Protein AF-X1R4I4-F1 (afdb_monomer_lite)

Organism: NCBI:txid412755

Foldseek 3Di:
DDFQADPVQAGPCVLPPRHRPHPVVSVVVVVVVCVVVVVDDDDDDDDDDFDADPPPRHTDDDGDDDFDWAQLLVVLVVVLVCVVVVVDADVVNVVNVVSCVPSVPDDIDGPDDPDPDDDDDPDDADPPPRHD

Radius of gyration: 22.12 Å; chains: 1; bounding box: 55×28×55 Å

Secondary structure (DSSP, 8-state):
----B-TTSBB-GGGGGGTT-BHHHHHHHHHHHHHHTT-------------B-TTT-PBPPP------EE-HHHHHHHHHHHHHTTSS--SSTTHHHHHHHHHHTPPPEE-----SSSPPP-----TTT---

Sequence (132 aa):
MVNLLNDDGTMNEQAGKFKDLSISKCRENVLKELKEKGYLKKIEDYHHSIGHCYRCGTIIEPYLSRQWFVKMKELALPAISAVEEGKIEFTPSRWTKVYYEWMKNIKDWCISRQLWWGHRIPVWYCQDCSEI

pLDDT: mean 93.96, std 3.87, range [66.19, 97.62]

InterPro domains:
  IPR002300 Aminoacyl-tRNA synthetase, class Ia [PF00133] (42-131)
  IPR002303 Valine-tRNA ligase [PTHR11946] (1-127)
  IPR014729 Rossmann-like alpha/beta/alpha sandwich fold [G3DSA:3.40.50.620] (10-132)

Structure (mmCIF, N/CA/C/O backbone):
data_AF-X1R4I4-F1
#
_entry.id   AF-X1R4I4-F1
#
loop_
_atom_site.group_PDB
_atom_site.id
_atom_site.type_symbol
_atom_site.label_atom_id
_atom_site.label_alt_id
_atom_site.label_comp_id
_atom_site.label_asym_id
_atom_site.label_entity_id
_atom_site.label_seq_id
_atom_site.pdbx_PDB_ins_code
_atom_site.Cartn_x
_atom_site.Cartn_y
_atom_site.Cartn_z
_atom_site.occupancy
_atom_site.B_iso_or_equiv
_atom_site.auth_seq_id
_atom_site.auth_comp_id
_atom_site.auth_asym_id
_atom_site.auth_atom_id
_atom_site.pdbx_PDB_model_num
ATOM 1 N N . MET A 1 1 ? -8.858 -12.582 4.982 1.00 66.19 1 MET A N 1
ATOM 2 C CA . MET A 1 1 ? -8.592 -11.464 5.914 1.00 66.19 1 MET A CA 1
ATOM 3 C C . MET A 1 1 ? -9.873 -10.656 6.013 1.00 66.19 1 MET A C 1
ATOM 5 O O . MET A 1 1 ? -10.453 -10.382 4.971 1.00 66.19 1 MET A O 1
ATOM 9 N N . VAL A 1 2 ? -10.352 -10.367 7.222 1.00 85.06 2 VAL A N 1
ATOM 10 C CA . VAL A 1 2 ? -11.581 -9.584 7.437 1.00 85.06 2 VAL A CA 1
ATOM 11 C C . VAL A 1 2 ? -11.179 -8.127 7.642 1.00 85.06 2 VAL A C 1
ATOM 13 O O . VAL A 1 2 ? -10.275 -7.859 8.430 1.00 85.06 2 VAL A O 1
ATOM 16 N N . ASN A 1 3 ? -11.809 -7.204 6.914 1.00 89.25 3 ASN A N 1
ATOM 17 C CA . ASN A 1 3 ? -11.600 -5.775 7.124 1.00 89.25 3 ASN A CA 1
ATOM 18 C C . ASN A 1 3 ? -12.459 -5.304 8.304 1.00 89.25 3 ASN A C 1
ATOM 20 O O . ASN A 1 3 ? -13.671 -5.513 8.293 1.00 89.25 3 ASN A O 1
ATOM 24 N N . LEU A 1 4 ? -11.835 -4.670 9.296 1.00 92.44 4 LEU A N 1
ATOM 25 C CA . LEU A 1 4 ? -12.505 -4.132 10.485 1.00 92.44 4 LEU A CA 1
ATOM 26 C C . LEU A 1 4 ? -12.654 -2.607 10.453 1.00 92.44 4 LEU A C 1
ATOM 28 O O . LEU A 1 4 ? -13.257 -2.046 11.363 1.00 92.44 4 LEU A O 1
ATOM 32 N N . LEU A 1 5 ? -12.081 -1.940 9.452 1.00 93.50 5 LEU A N 1
ATOM 33 C CA . LEU A 1 5 ? -12.023 -0.486 9.370 1.00 93.50 5 LEU A CA 1
ATOM 34 C C . LEU A 1 5 ? -13.008 0.040 8.320 1.00 93.50 5 LEU A C 1
ATOM 36 O O . LEU A 1 5 ? -13.297 -0.631 7.326 1.00 93.50 5 LEU A O 1
ATOM 40 N N . ASN A 1 6 ? -13.497 1.249 8.556 1.00 92.62 6 ASN A N 1
ATOM 41 C CA . ASN A 1 6 ? -14.093 2.130 7.562 1.00 92.62 6 ASN A CA 1
ATOM 42 C C . ASN A 1 6 ? -13.000 3.010 6.925 1.00 92.62 6 ASN A C 1
ATOM 44 O O . ASN A 1 6 ? -11.883 3.108 7.442 1.00 92.62 6 ASN A O 1
ATOM 48 N N . ASP A 1 7 ? -13.335 3.698 5.832 1.00 89.56 7 ASP A N 1
ATOM 49 C CA . ASP A 1 7 ? -12.396 4.560 5.093 1.00 89.56 7 ASP A CA 1
ATOM 50 C C . ASP A 1 7 ? -11.890 5.773 5.905 1.00 89.56 7 ASP A C 1
ATOM 52 O O . ASP A 1 7 ? -10.848 6.343 5.587 1.00 89.56 7 ASP A O 1
ATOM 56 N N . ASP A 1 8 ? -12.600 6.161 6.967 1.00 90.19 8 ASP A N 1
ATOM 57 C CA . ASP A 1 8 ? -12.248 7.269 7.865 1.00 90.19 8 ASP A CA 1
ATOM 58 C C . ASP A 1 8 ? -11.387 6.843 9.073 1.00 90.19 8 ASP A C 1
ATOM 60 O O . ASP A 1 8 ? -11.038 7.670 9.917 1.00 90.19 8 ASP A O 1
ATOM 64 N N . GLY A 1 9 ? -11.035 5.556 9.172 1.00 90.19 9 GLY A N 1
ATOM 65 C CA . GLY A 1 9 ? -10.279 5.012 10.301 1.00 90.19 9 GLY A CA 1
ATOM 66 C C . GLY A 1 9 ? -11.119 4.757 11.558 1.00 90.19 9 GLY A C 1
ATOM 67 O O . GLY A 1 9 ? -10.559 4.614 12.649 1.00 90.19 9 GLY A O 1
ATOM 68 N N . THR A 1 10 ? -12.447 4.694 11.440 1.00 94.38 10 THR A N 1
ATOM 69 C CA . THR A 1 10 ? -13.330 4.143 12.480 1.00 94.38 10 THR A CA 1
ATOM 70 C C . THR A 1 10 ? -13.555 2.643 12.286 1.00 94.38 10 THR A C 1
ATOM 72 O O . THR A 1 10 ? -13.307 2.088 11.217 1.00 94.38 10 THR A O 1
ATOM 75 N N . MET A 1 11 ? -13.995 1.957 13.339 1.00 94.50 11 MET A N 1
ATOM 76 C CA . MET A 1 11 ? -14.299 0.529 13.289 1.00 94.50 11 MET A CA 1
ATOM 77 C C . MET A 1 11 ? -15.668 0.269 12.640 1.00 94.50 11 MET A C 1
ATOM 79 O O . MET A 1 11 ? -16.663 0.901 12.996 1.00 94.50 11 MET A O 1
ATOM 83 N N . ASN A 1 12 ? -15.736 -0.714 11.742 1.00 94.25 12 ASN A N 1
ATOM 84 C CA . ASN A 1 12 ? -16.961 -1.119 11.054 1.00 94.25 12 ASN A CA 1
ATOM 85 C C . ASN A 1 12 ? -17.768 -2.170 11.852 1.00 94.25 12 ASN A C 1
ATOM 87 O O . ASN A 1 12 ? -17.443 -2.520 12.987 1.00 94.25 12 ASN A O 1
ATOM 91 N N . GLU A 1 13 ? -18.830 -2.711 11.252 1.00 94.31 13 GLU A N 1
ATOM 92 C CA . GLU A 1 13 ? -19.742 -3.665 11.908 1.00 94.31 13 GLU A CA 1
ATOM 93 C C . GLU A 1 13 ? -19.081 -4.989 12.314 1.00 94.31 13 GLU A C 1
ATOM 95 O O . GLU A 1 13 ? -19.505 -5.631 13.275 1.00 94.31 13 GLU A O 1
ATOM 100 N N . GLN A 1 14 ? -18.001 -5.378 11.632 1.00 92.00 14 GLN A N 1
ATOM 101 C CA . GLN A 1 14 ? -17.237 -6.586 11.946 1.00 92.00 14 GLN A CA 1
ATOM 102 C C . GLN A 1 14 ? -16.489 -6.463 13.281 1.00 92.00 14 GLN A C 1
ATOM 104 O O . GLN A 1 14 ? -16.096 -7.471 13.864 1.00 92.00 14 GLN A O 1
ATOM 109 N N . ALA A 1 15 ? -16.318 -5.242 13.799 1.00 91.94 15 ALA A N 1
ATOM 110 C CA . ALA A 1 15 ? -15.740 -4.993 15.116 1.00 91.94 15 ALA A CA 1
ATOM 111 C C . ALA A 1 15 ? -16.727 -5.240 16.275 1.00 91.94 15 ALA A C 1
ATOM 113 O O . ALA A 1 15 ? -16.361 -5.098 17.447 1.00 91.94 15 ALA A O 1
ATOM 114 N N . GLY A 1 16 ? -17.980 -5.600 15.971 1.00 92.38 16 GLY A N 1
ATOM 115 C CA . GLY A 1 16 ? -19.015 -5.897 16.953 1.00 92.38 16 GLY A CA 1
ATOM 116 C C . GLY A 1 16 ? -19.258 -4.716 17.888 1.00 92.38 16 GLY A C 1
ATOM 117 O O . GLY A 1 16 ? -19.582 -3.613 17.461 1.00 92.38 16 GLY A O 1
ATOM 118 N N . LYS A 1 17 ? -19.064 -4.927 19.190 1.00 92.75 17 LYS A N 1
ATOM 119 C CA . LYS A 1 17 ? -19.302 -3.899 20.215 1.00 92.75 17 LYS A CA 1
ATOM 120 C C . LYS A 1 17 ? -18.353 -2.695 20.170 1.00 92.75 17 LYS A C 1
ATOM 122 O O . LYS A 1 17 ? -18.568 -1.737 20.905 1.00 92.75 17 LYS A O 1
ATOM 127 N N . PHE A 1 18 ? -17.292 -2.761 19.367 1.00 94.69 18 PHE A N 1
ATOM 128 C CA . PHE A 1 18 ? -16.361 -1.651 19.166 1.00 94.69 18 PHE A CA 1
ATOM 129 C C . PHE A 1 18 ? -16.669 -0.833 17.910 1.00 94.69 18 PHE A C 1
ATOM 131 O O . PHE A 1 18 ? -15.861 0.020 17.546 1.00 94.69 18 PHE A O 1
ATOM 138 N N . LYS A 1 19 ? -17.803 -1.097 17.248 1.00 94.94 19 LYS A N 1
ATOM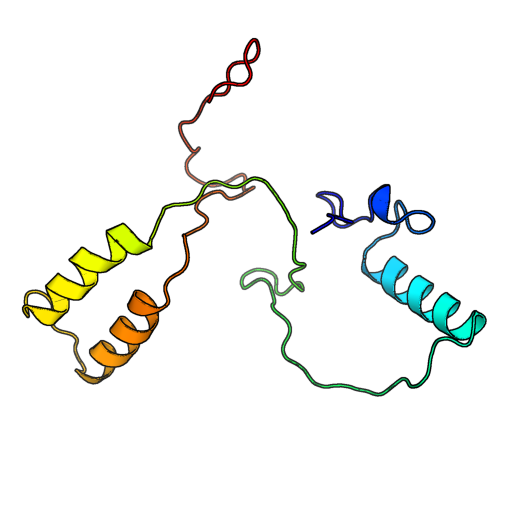 139 C CA . LYS A 1 19 ? -18.293 -0.330 16.100 1.00 94.94 19 LYS A CA 1
ATOM 140 C C . LYS A 1 19 ? -18.286 1.179 16.403 1.00 94.94 19 LYS A C 1
ATOM 142 O O . LYS A 1 19 ? -18.508 1.590 17.541 1.00 94.94 19 LYS A O 1
ATOM 147 N N . ASP A 1 20 ? -17.979 1.979 15.383 1.00 94.69 20 ASP A N 1
ATOM 148 C CA . ASP A 1 20 ? -17.943 3.452 15.391 1.00 94.69 20 ASP A CA 1
ATOM 149 C C . ASP A 1 20 ? -16.853 4.087 16.280 1.00 94.69 20 ASP A C 1
ATOM 151 O O . ASP A 1 20 ? -16.692 5.309 16.317 1.00 94.69 20 ASP A O 1
ATOM 155 N N . LEU A 1 21 ? -16.041 3.287 16.979 1.00 95.19 21 LEU A N 1
ATOM 156 C CA . LEU A 1 21 ? -14.880 3.801 17.702 1.00 95.19 21 LEU A CA 1
ATOM 157 C C . LEU A 1 21 ? -13.731 4.107 16.740 1.00 95.19 21 LEU A C 1
ATOM 159 O O . LEU A 1 21 ? -13.522 3.407 15.753 1.00 95.19 21 LEU A O 1
ATOM 163 N N . SER A 1 22 ? -12.922 5.115 17.066 1.00 94.06 22 SER A N 1
ATOM 164 C CA . SER A 1 22 ? -11.629 5.297 16.402 1.00 94.06 22 SER A CA 1
ATOM 165 C C . SER A 1 22 ? -10.663 4.174 16.782 1.00 94.06 22 SER A C 1
ATOM 167 O O . SER A 1 22 ? -10.763 3.605 17.873 1.00 94.06 22 SER A O 1
ATOM 169 N N . ILE A 1 23 ? -9.676 3.900 15.925 1.00 92.69 23 ILE A N 1
ATOM 170 C CA . ILE A 1 23 ? -8.662 2.854 16.153 1.00 92.69 23 ILE A CA 1
ATOM 171 C C . ILE A 1 23 ? -7.997 2.981 17.533 1.00 92.69 23 ILE A C 1
ATOM 173 O O . ILE A 1 23 ? -7.899 1.993 18.263 1.00 92.69 23 ILE A O 1
ATOM 177 N N . SER A 1 24 ? -7.599 4.192 17.937 1.00 92.31 24 SER A N 1
ATOM 178 C CA . SER A 1 24 ? -6.957 4.424 19.240 1.00 92.31 24 SER A CA 1
ATOM 179 C C . SER A 1 24 ? -7.882 4.095 20.415 1.00 92.31 24 SER A C 1
ATOM 181 O O . SER A 1 24 ? -7.487 3.363 21.321 1.00 92.31 24 SER A O 1
ATOM 183 N N . LYS A 1 25 ? -9.139 4.563 20.374 1.00 95.25 25 LYS A N 1
ATOM 184 C CA . LYS A 1 25 ? -10.133 4.280 21.426 1.00 95.25 25 LYS A CA 1
ATOM 185 C C . LYS A 1 25 ? -10.503 2.798 21.472 1.00 95.25 25 LYS A C 1
ATOM 187 O O . LYS A 1 25 ? -10.670 2.234 22.551 1.00 95.25 25 LYS A O 1
ATOM 192 N N . CYS A 1 26 ? -10.613 2.162 20.307 1.00 95.38 26 CYS A N 1
ATOM 193 C CA . CYS A 1 26 ? -10.856 0.729 20.193 1.00 95.38 26 CYS A CA 1
ATOM 194 C C . CYS A 1 26 ? -9.733 -0.062 20.878 1.00 95.38 26 CYS A C 1
ATOM 196 O O . CYS A 1 26 ? -10.011 -0.895 21.738 1.00 95.38 26 CYS A O 1
ATOM 198 N N . ARG A 1 27 ? -8.465 0.272 20.594 1.00 94.06 27 ARG A N 1
ATOM 199 C CA . ARG A 1 27 ? -7.290 -0.363 21.215 1.00 94.06 27 ARG A CA 1
ATOM 200 C C . ARG A 1 27 ? -7.314 -0.267 22.743 1.00 94.06 27 ARG A C 1
ATOM 202 O O . ARG A 1 27 ? -7.099 -1.272 23.417 1.00 94.06 27 ARG A O 1
ATOM 209 N N . GLU A 1 28 ? -7.616 0.907 23.294 1.00 95.44 28 GLU A N 1
ATOM 210 C CA . GLU A 1 28 ? -7.732 1.105 24.746 1.00 95.44 28 GLU A CA 1
ATOM 211 C C . GLU A 1 28 ? -8.855 0.264 25.368 1.00 95.44 28 GLU A C 1
ATOM 213 O O . GLU A 1 28 ? -8.666 -0.357 26.416 1.00 95.44 28 GLU A O 1
ATOM 218 N N . ASN A 1 29 ? -10.025 0.217 24.727 1.00 95.69 29 ASN A N 1
ATOM 219 C CA . ASN A 1 29 ? -11.173 -0.524 25.245 1.00 95.69 29 ASN A CA 1
ATOM 220 C C . ASN A 1 29 ? -10.978 -2.044 25.156 1.00 95.69 29 ASN A C 1
ATOM 222 O O . ASN A 1 29 ? -11.356 -2.758 26.085 1.00 95.69 29 ASN A O 1
ATOM 226 N N . VAL A 1 30 ? -10.338 -2.536 24.091 1.00 95.38 30 VAL A N 1
ATOM 227 C CA . VAL A 1 30 ? -9.948 -3.949 23.968 1.00 95.38 30 VAL A CA 1
ATOM 228 C C . VAL A 1 30 ? -9.000 -4.340 25.102 1.00 95.38 30 VAL A C 1
ATOM 230 O O . VAL A 1 30 ? -9.201 -5.371 25.741 1.00 95.38 30 VAL A O 1
ATOM 233 N N . LEU A 1 31 ? -8.002 -3.505 25.412 1.00 95.19 31 LEU A N 1
ATOM 234 C CA . LEU A 1 31 ? -7.077 -3.765 26.520 1.00 95.19 31 LEU A CA 1
ATOM 235 C C . LEU A 1 31 ? -7.788 -3.829 27.880 1.00 95.19 31 LEU A C 1
ATOM 237 O O . LEU A 1 31 ? -7.478 -4.712 28.684 1.00 95.19 31 LEU A O 1
ATOM 241 N N . LYS A 1 32 ? -8.752 -2.934 28.135 1.00 95.06 32 LYS A N 1
ATOM 242 C CA . LYS A 1 32 ? -9.561 -2.954 29.368 1.00 95.06 32 LYS A CA 1
ATOM 243 C C . LYS A 1 32 ? -10.348 -4.253 29.503 1.00 95.06 32 LYS A C 1
ATOM 245 O O . LYS A 1 32 ? -10.257 -4.909 30.535 1.00 95.06 32 LYS A O 1
ATOM 250 N N . GLU A 1 33 ? -11.035 -4.676 28.447 1.00 95.75 33 GLU A N 1
ATOM 251 C CA . GLU A 1 33 ? -11.807 -5.919 28.477 1.00 95.75 33 GLU A CA 1
ATOM 252 C C . GLU A 1 33 ? -10.923 -7.157 28.665 1.00 95.75 33 GLU A C 1
ATOM 254 O O . GLU A 1 33 ? -11.283 -8.065 29.415 1.00 95.75 33 GLU A O 1
ATOM 259 N N . LEU A 1 34 ? -9.760 -7.210 28.007 1.00 95.81 34 LEU A N 1
ATOM 260 C CA . LEU A 1 34 ? -8.817 -8.315 28.195 1.00 95.81 34 LEU A CA 1
ATOM 261 C C . LEU A 1 34 ? -8.350 -8.409 29.653 1.00 95.81 34 LEU A C 1
ATOM 263 O O . LEU A 1 34 ? -8.175 -9.516 30.167 1.00 95.81 34 LEU A O 1
ATOM 267 N N . LYS A 1 35 ? -8.180 -7.265 30.326 1.00 94.81 35 LYS A N 1
ATOM 268 C CA . LYS A 1 35 ? -7.854 -7.202 31.754 1.00 94.81 35 LYS A CA 1
ATOM 269 C C . LYS A 1 35 ? -9.020 -7.676 32.625 1.00 94.81 35 LYS A C 1
ATOM 271 O O . LYS A 1 35 ? -8.806 -8.504 33.502 1.00 94.81 35 LYS A O 1
ATOM 276 N N . GLU A 1 36 ? -10.235 -7.197 32.365 1.00 95.31 36 GLU A N 1
ATOM 277 C CA . GLU A 1 36 ? -11.448 -7.563 33.117 1.00 95.31 36 GLU A CA 1
ATOM 278 C C . GLU A 1 36 ? -11.788 -9.053 33.003 1.00 95.31 36 GLU A C 1
ATOM 280 O O . GLU A 1 36 ? -12.169 -9.681 33.987 1.00 95.31 36 GLU A O 1
ATOM 285 N N . LYS A 1 37 ? -11.597 -9.644 31.819 1.00 95.69 37 LYS A N 1
ATOM 286 C CA . LYS A 1 37 ? -11.837 -11.074 31.572 1.00 95.69 37 LYS A CA 1
ATOM 287 C C . LYS A 1 37 ? -10.700 -11.986 32.042 1.00 95.69 37 LYS A C 1
ATOM 289 O O . LYS A 1 37 ? -10.810 -13.201 31.908 1.00 95.69 37 LYS A O 1
ATOM 294 N N . GLY A 1 38 ? -9.604 -11.426 32.556 1.00 95.56 38 GLY A N 1
ATOM 295 C CA . GLY A 1 38 ? -8.440 -12.197 33.001 1.00 95.56 38 GLY A CA 1
ATOM 296 C C . GLY A 1 38 ? -7.626 -12.834 31.867 1.00 95.56 38 GLY A C 1
ATOM 297 O O . GLY A 1 38 ? -6.841 -13.744 32.118 1.00 95.56 38 GLY A O 1
ATOM 298 N N . TYR A 1 39 ? -7.786 -12.373 30.622 1.00 96.69 39 TYR A N 1
ATOM 299 C CA . TYR A 1 39 ? -7.014 -12.855 29.466 1.00 96.69 39 TYR A CA 1
ATOM 300 C C . TYR A 1 39 ? -5.683 -12.115 29.277 1.00 96.69 39 TYR A C 1
ATOM 302 O O . TYR A 1 39 ? -4.830 -12.544 28.499 1.00 96.69 39 TYR A O 1
ATOM 310 N N . LEU A 1 40 ? -5.483 -11.002 29.984 1.00 95.38 40 LEU A N 1
ATOM 311 C CA . LEU A 1 40 ? -4.263 -10.210 29.907 1.00 95.38 40 LEU A CA 1
ATOM 312 C C . LEU A 1 40 ? -3.161 -10.775 30.815 1.00 95.38 40 LEU A C 1
ATOM 314 O O . LEU A 1 40 ? -3.237 -10.670 32.036 1.00 95.38 40 LEU A O 1
ATOM 318 N N . LYS A 1 41 ? -2.101 -11.325 30.211 1.00 95.06 41 LYS A N 1
ATOM 319 C CA . LYS A 1 41 ? -0.976 -11.932 30.945 1.00 95.06 41 LYS A CA 1
ATOM 320 C C . LYS A 1 41 ? 0.085 -10.928 31.410 1.00 95.06 41 LYS A C 1
ATOM 322 O O . LYS A 1 41 ? 0.581 -11.041 32.526 1.00 95.06 41 LYS A O 1
ATOM 327 N N . LYS A 1 42 ? 0.493 -9.997 30.544 1.00 95.00 42 LYS A N 1
ATOM 328 C CA . LYS A 1 42 ? 1.586 -9.043 30.797 1.00 95.00 42 LYS A CA 1
ATOM 329 C C . LYS A 1 42 ? 1.397 -7.792 29.940 1.00 95.00 42 LYS A C 1
ATOM 331 O O . LYS A 1 42 ? 0.932 -7.899 28.809 1.00 95.00 42 LYS A O 1
ATOM 336 N N . ILE A 1 43 ? 1.789 -6.640 30.477 1.00 94.69 43 ILE A N 1
ATOM 337 C CA . ILE A 1 43 ? 2.020 -5.404 29.723 1.00 94.69 43 ILE A CA 1
ATOM 338 C C . ILE A 1 43 ? 3.488 -5.038 29.935 1.00 94.69 43 ILE A C 1
ATOM 340 O O . ILE A 1 43 ? 3.962 -5.060 31.070 1.00 94.69 43 ILE A O 1
ATOM 344 N N . GLU A 1 44 ? 4.203 -4.735 28.859 1.00 95.38 44 GLU A N 1
ATOM 345 C CA . GLU A 1 44 ? 5.578 -4.248 28.915 1.00 95.38 44 GLU A CA 1
ATOM 346 C C . GLU A 1 44 ? 5.837 -3.249 27.793 1.00 95.38 44 GLU A C 1
ATOM 348 O O . GLU A 1 44 ? 5.211 -3.325 26.732 1.00 95.38 44 GLU A O 1
ATOM 353 N N . ASP A 1 45 ? 6.767 -2.329 28.034 1.00 95.12 45 ASP A N 1
ATOM 354 C CA . ASP A 1 45 ? 7.200 -1.381 27.018 1.00 95.12 45 ASP A CA 1
ATOM 355 C C . ASP A 1 45 ? 8.020 -2.110 25.953 1.00 95.12 45 ASP A C 1
ATOM 357 O O . ASP A 1 45 ? 8.959 -2.851 26.256 1.00 95.12 45 ASP A O 1
ATOM 361 N N . TYR A 1 46 ? 7.668 -1.891 24.687 1.00 94.44 46 TYR A N 1
ATOM 362 C CA . TYR A 1 46 ? 8.295 -2.571 23.564 1.00 94.44 46 TYR A CA 1
ATOM 363 C C . TYR A 1 46 ? 8.686 -1.579 22.476 1.00 94.44 46 TYR A C 1
ATOM 365 O O . TYR A 1 46 ? 7.847 -0.864 21.929 1.00 94.44 46 TYR A O 1
ATOM 373 N N . HIS A 1 47 ? 9.975 -1.559 22.148 1.00 94.62 47 HIS A N 1
ATOM 374 C CA . HIS A 1 47 ? 10.494 -0.755 21.051 1.00 94.62 47 HIS A CA 1
ATOM 375 C C . HIS A 1 47 ? 10.428 -1.562 19.759 1.00 94.62 47 HIS A C 1
ATOM 377 O O . HIS A 1 47 ? 11.068 -2.606 19.633 1.00 94.62 47 HIS A O 1
ATOM 383 N N . HIS A 1 48 ? 9.677 -1.057 18.786 1.00 94.19 48 HIS A N 1
ATOM 384 C CA . HIS A 1 48 ? 9.622 -1.627 17.446 1.00 94.19 48 HIS A CA 1
ATOM 385 C C . HIS A 1 48 ? 9.536 -0.547 16.370 1.00 94.19 48 HIS A C 1
ATOM 387 O O . HIS A 1 48 ? 9.336 0.634 16.655 1.00 94.19 48 HIS A O 1
ATOM 393 N N . SER A 1 49 ? 9.670 -0.960 15.114 1.00 93.88 49 SER A N 1
ATOM 394 C CA . SER A 1 49 ? 9.514 -0.081 13.959 1.00 93.88 49 SER A CA 1
ATOM 395 C C . SER A 1 49 ? 8.083 -0.150 13.424 1.00 93.88 49 SER A C 1
ATOM 397 O O . SER A 1 49 ? 7.634 -1.211 12.997 1.00 93.88 49 SER A O 1
ATOM 399 N N . ILE A 1 50 ? 7.384 0.989 13.413 1.00 93.06 50 ILE A N 1
ATOM 400 C CA . ILE A 1 50 ? 6.059 1.145 12.792 1.00 93.06 50 ILE A CA 1
ATOM 401 C C . ILE A 1 50 ? 6.198 1.940 11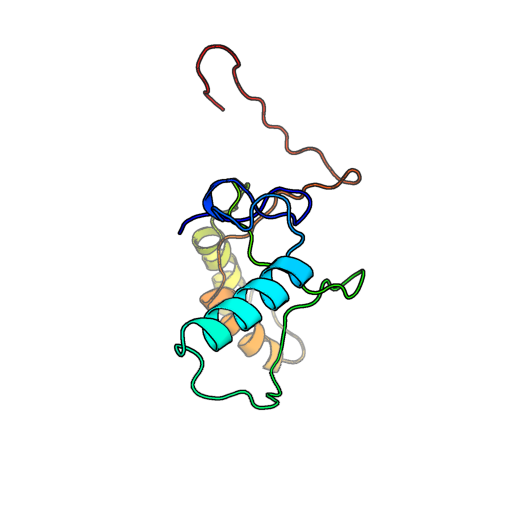.489 1.00 93.06 50 ILE A C 1
ATOM 403 O O . ILE A 1 50 ? 7.010 2.864 11.389 1.00 93.06 50 ILE A O 1
ATOM 407 N N . GLY A 1 51 ? 5.395 1.586 10.485 1.00 93.50 51 GLY A N 1
ATOM 408 C CA . GLY A 1 51 ? 5.293 2.343 9.241 1.00 93.50 51 GLY A CA 1
ATOM 409 C C . GLY A 1 51 ? 4.599 3.690 9.451 1.00 93.50 51 GLY A C 1
ATOM 410 O O . GLY A 1 51 ? 3.494 3.750 9.985 1.00 93.50 51 GLY A O 1
ATOM 411 N N . HIS A 1 52 ? 5.229 4.764 8.984 1.00 95.00 52 HIS A N 1
ATOM 412 C CA . HIS A 1 52 ? 4.674 6.115 9.026 1.00 95.00 52 HIS A CA 1
ATOM 413 C C . HIS A 1 52 ? 4.496 6.657 7.610 1.00 95.00 52 HIS A C 1
ATOM 415 O O . HIS A 1 52 ? 5.269 6.342 6.700 1.00 95.00 52 HIS A O 1
ATOM 421 N N . CYS A 1 53 ? 3.481 7.495 7.416 1.00 94.06 53 CYS A N 1
ATOM 422 C CA . CYS A 1 53 ? 3.288 8.206 6.167 1.00 94.06 53 CYS A CA 1
ATOM 423 C C . CYS A 1 53 ? 4.478 9.133 5.929 1.00 94.06 53 CYS A C 1
ATOM 425 O O . CYS A 1 53 ? 4.741 10.036 6.718 1.00 94.06 53 CYS A O 1
ATOM 427 N N . TYR A 1 54 ? 5.159 8.954 4.800 1.00 93.44 54 TYR A N 1
ATOM 428 C CA . TYR A 1 54 ? 6.344 9.739 4.457 1.00 93.44 54 TYR A CA 1
ATOM 429 C C . TYR A 1 54 ? 6.074 11.249 4.300 1.00 93.44 54 TYR A C 1
ATOM 431 O O . TYR A 1 54 ? 7.020 12.030 4.287 1.00 93.44 54 TYR A O 1
ATOM 439 N N . ARG A 1 55 ? 4.803 11.663 4.149 1.00 93.69 55 ARG A N 1
ATOM 440 C CA . ARG A 1 55 ? 4.406 13.076 4.013 1.00 93.69 55 ARG A CA 1
ATOM 441 C C . ARG A 1 55 ? 3.975 13.713 5.330 1.00 93.69 55 ARG A C 1
ATOM 443 O O . ARG A 1 55 ? 4.472 14.777 5.666 1.00 93.69 55 ARG A O 1
ATOM 450 N N . CYS A 1 56 ? 3.021 13.106 6.036 1.00 94.94 56 CYS A N 1
ATOM 451 C CA . CYS A 1 56 ? 2.414 13.702 7.235 1.00 94.94 56 CYS A CA 1
ATOM 452 C C . CYS A 1 56 ? 2.876 13.065 8.552 1.00 94.94 56 CYS A C 1
ATOM 454 O O . CYS A 1 56 ? 2.476 13.526 9.614 1.00 94.94 56 CYS A O 1
ATOM 456 N N . GLY A 1 57 ? 3.681 12.000 8.506 1.00 93.75 57 GLY A N 1
ATOM 457 C CA . GLY A 1 57 ? 4.220 11.341 9.695 1.00 93.75 57 GLY A CA 1
ATOM 458 C C . GLY A 1 57 ? 3.210 10.530 10.509 1.00 93.75 57 GLY A C 1
ATOM 459 O O . GLY A 1 57 ? 3.600 9.926 11.500 1.00 93.75 57 GLY A O 1
ATOM 460 N N . THR A 1 58 ? 1.934 10.466 10.118 1.00 93.25 58 THR A N 1
ATOM 461 C CA . THR A 1 58 ? 0.938 9.642 10.819 1.00 93.25 58 THR A CA 1
ATOM 462 C C . THR A 1 58 ? 1.241 8.154 10.653 1.00 93.25 58 THR A C 1
ATOM 464 O O . THR A 1 58 ? 1.743 7.730 9.609 1.00 93.25 58 THR A O 1
ATOM 467 N N . ILE A 1 59 ? 0.909 7.349 11.665 1.00 92.44 59 ILE A N 1
ATOM 468 C CA . ILE A 1 59 ? 1.021 5.885 11.601 1.00 92.44 59 ILE A CA 1
ATOM 469 C C . ILE A 1 59 ? 0.130 5.355 10.469 1.00 92.44 59 ILE A C 1
ATOM 471 O O . ILE A 1 59 ? -1.015 5.783 10.323 1.00 92.44 59 ILE A O 1
ATOM 475 N N . ILE A 1 60 ? 0.673 4.452 9.649 1.00 92.88 60 ILE A N 1
ATOM 476 C CA . ILE A 1 60 ? -0.070 3.784 8.575 1.00 92.88 60 ILE A CA 1
ATOM 477 C C . ILE A 1 60 ? -0.743 2.537 9.138 1.00 92.88 60 ILE A C 1
ATOM 479 O O . ILE A 1 60 ? -0.090 1.699 9.758 1.00 92.88 60 ILE A O 1
ATOM 483 N N . GLU A 1 61 ? -2.027 2.386 8.837 1.00 90.44 61 GLU A N 1
ATOM 484 C CA . GLU A 1 61 ? -2.820 1.220 9.211 1.00 90.44 61 GLU A CA 1
ATOM 485 C C . GLU A 1 61 ? -3.019 0.307 7.986 1.00 90.44 61 GLU A C 1
ATOM 487 O O . GLU A 1 61 ? -3.336 0.795 6.894 1.00 90.44 61 GLU A O 1
ATOM 492 N N . PRO A 1 62 ? -2.817 -1.017 8.109 1.00 88.25 62 PRO A N 1
ATOM 493 C CA . PRO A 1 62 ? -3.118 -1.954 7.033 1.00 88.25 62 PRO A CA 1
ATOM 494 C C . PRO A 1 62 ? -4.618 -1.969 6.728 1.00 88.25 62 PRO A C 1
ATOM 496 O O . PRO A 1 62 ? -5.433 -2.306 7.585 1.00 88.25 62 PRO A O 1
ATOM 499 N N . TYR A 1 63 ? -4.978 -1.656 5.484 1.00 89.12 63 TYR A N 1
ATOM 500 C CA . TYR A 1 63 ? -6.367 -1.593 5.042 1.00 89.12 63 TYR A CA 1
ATOM 501 C C . TYR A 1 63 ? -6.586 -2.428 3.782 1.00 89.12 63 TYR A C 1
ATOM 503 O O . TYR A 1 63 ? -5.896 -2.251 2.774 1.00 89.12 63 TYR A O 1
ATOM 511 N N . LEU A 1 64 ? -7.554 -3.345 3.831 1.00 88.50 64 LEU A N 1
ATOM 512 C CA . LEU A 1 64 ? -7.890 -4.191 2.690 1.00 88.50 64 LEU A CA 1
ATOM 513 C C . LEU A 1 64 ? -8.895 -3.468 1.792 1.00 88.50 64 LEU A C 1
ATOM 515 O O . LEU A 1 64 ? -10.060 -3.320 2.147 1.00 88.50 64 LEU A O 1
ATOM 519 N N . SER A 1 65 ? -8.447 -3.064 0.606 1.00 89.69 65 SER A N 1
ATOM 520 C CA . SER A 1 65 ? -9.271 -2.359 -0.379 1.00 89.69 65 SER A CA 1
ATOM 521 C C . SER A 1 65 ? -9.019 -2.876 -1.794 1.00 89.69 65 SER A C 1
ATOM 523 O O . SER A 1 65 ? -7.959 -3.433 -2.090 1.00 89.69 65 SER A O 1
ATOM 525 N N . ARG A 1 66 ? -10.004 -2.693 -2.684 1.00 91.56 66 ARG A N 1
ATOM 526 C CA . ARG A 1 66 ? -9.829 -2.950 -4.119 1.00 91.56 66 ARG A CA 1
ATOM 527 C C . ARG A 1 66 ? -8.988 -1.823 -4.715 1.00 91.56 66 ARG A C 1
ATOM 529 O O . ARG A 1 66 ? -9.340 -0.656 -4.582 1.00 91.56 66 ARG A O 1
ATOM 536 N N . GLN A 1 67 ? -7.875 -2.177 -5.345 1.00 95.50 67 GLN A N 1
ATOM 537 C CA . GLN A 1 67 ? -6.912 -1.235 -5.915 1.00 95.50 67 GLN A CA 1
ATOM 538 C C . GLN A 1 67 ? -6.443 -1.740 -7.285 1.00 95.50 67 GLN A C 1
ATOM 540 O O . GLN A 1 67 ? -6.563 -2.926 -7.594 1.00 95.50 67 GLN A O 1
ATOM 545 N N . TRP A 1 68 ? -5.896 -0.835 -8.090 1.00 96.50 6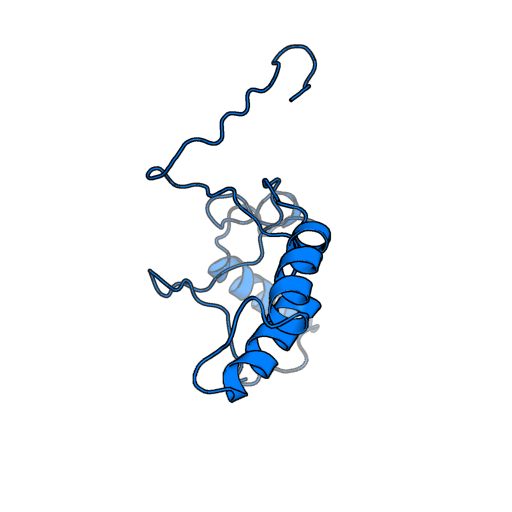8 TRP A N 1
ATOM 546 C CA . TRP A 1 68 ? -5.291 -1.135 -9.381 1.00 96.50 68 TRP A CA 1
ATOM 547 C C . TRP A 1 68 ? -3.816 -1.468 -9.205 1.00 96.50 68 TRP A C 1
ATOM 549 O O . TRP A 1 68 ? -3.063 -0.693 -8.607 1.00 96.50 68 TRP A O 1
ATOM 559 N N . PHE A 1 69 ? -3.406 -2.605 -9.758 1.00 96.81 69 PHE A N 1
ATOM 560 C CA . PHE A 1 69 ? -2.039 -3.100 -9.678 1.00 96.81 69 PHE A CA 1
ATOM 561 C C . PHE A 1 69 ? -1.465 -3.359 -11.063 1.00 96.81 69 PHE A C 1
ATOM 563 O O . PHE A 1 69 ? -2.170 -3.789 -11.973 1.00 96.81 69 PHE A O 1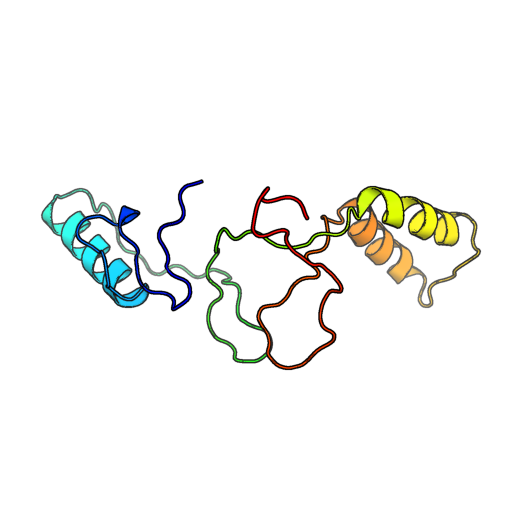
ATOM 570 N N . VAL A 1 70 ? -0.161 -3.146 -11.189 1.00 97.31 70 VAL A N 1
ATOM 571 C CA . VAL A 1 70 ? 0.623 -3.597 -12.336 1.00 97.31 70 VAL A CA 1
ATOM 572 C C . VAL A 1 70 ? 1.368 -4.867 -11.943 1.00 97.31 70 VAL A C 1
ATOM 574 O O . VAL A 1 70 ? 2.046 -4.889 -10.912 1.00 97.31 70 VAL A O 1
ATOM 577 N N . LYS A 1 71 ? 1.259 -5.908 -12.777 1.00 97.19 71 LYS A N 1
ATOM 578 C CA . LYS A 1 71 ? 1.980 -7.172 -12.599 1.00 97.19 71 LYS A CA 1
ATOM 579 C C . LYS A 1 71 ? 3.469 -6.958 -12.862 1.00 97.19 71 LYS A C 1
ATOM 581 O O . LYS A 1 71 ? 3.917 -6.934 -14.008 1.00 97.19 71 LYS A O 1
ATO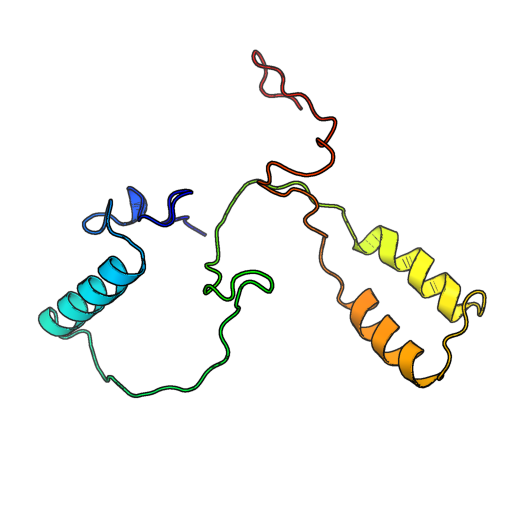M 586 N N . MET A 1 72 ? 4.250 -6.781 -11.801 1.00 97.62 72 MET A N 1
ATOM 587 C CA . MET A 1 72 ? 5.628 -6.296 -11.931 1.00 97.62 72 MET A CA 1
ATOM 588 C C . MET A 1 72 ? 6.601 -7.381 -12.360 1.00 97.62 72 MET A C 1
ATOM 590 O O . MET A 1 72 ? 7.596 -7.070 -13.005 1.00 97.62 72 MET A O 1
ATOM 594 N N . LYS A 1 73 ? 6.318 -8.649 -12.047 1.00 94.38 73 LYS A N 1
ATOM 595 C CA . LYS A 1 73 ? 7.226 -9.760 -12.357 1.00 94.38 73 LYS A CA 1
ATOM 596 C C . LYS A 1 73 ? 7.603 -9.815 -13.841 1.00 94.38 73 LYS A C 1
ATOM 598 O O . LYS A 1 73 ? 8.764 -10.026 -14.161 1.00 94.38 73 LYS A O 1
ATOM 603 N N . GLU A 1 74 ? 6.640 -9.602 -14.733 1.00 95.31 74 GLU A N 1
ATOM 604 C CA . GLU A 1 74 ? 6.870 -9.649 -16.184 1.00 95.31 74 GLU A CA 1
ATOM 605 C C . GLU A 1 74 ? 7.632 -8.422 -16.690 1.00 95.31 74 GLU A C 1
ATOM 607 O O . GLU A 1 74 ? 8.471 -8.546 -17.574 1.00 95.31 74 GLU A O 1
ATOM 612 N N . LEU A 1 75 ? 7.404 -7.255 -16.081 1.00 96.44 75 LEU A N 1
ATOM 613 C CA . LEU A 1 75 ? 8.118 -6.020 -16.414 1.00 96.44 75 LEU A CA 1
ATOM 614 C C . LEU A 1 75 ? 9.539 -5.981 -15.836 1.00 96.44 75 LEU A C 1
ATOM 616 O O . LEU A 1 75 ? 10.417 -5.322 -16.386 1.00 96.44 75 LEU A O 1
ATOM 620 N N . ALA A 1 76 ? 9.779 -6.691 -14.734 1.00 96.94 76 ALA A N 1
ATOM 621 C CA . ALA A 1 76 ? 11.077 -6.745 -14.078 1.00 96.94 76 ALA A CA 1
ATOM 622 C C . ALA A 1 76 ? 12.112 -7.534 -14.885 1.00 96.94 76 ALA A C 1
ATOM 624 O O . ALA A 1 76 ? 13.277 -7.145 -14.915 1.00 96.94 76 ALA A O 1
ATOM 625 N N . LEU A 1 77 ? 11.690 -8.608 -15.560 1.00 95.94 77 LEU A N 1
ATOM 626 C CA . LEU A 1 77 ? 12.566 -9.468 -16.359 1.00 95.94 77 LEU A CA 1
ATOM 627 C C . LEU A 1 77 ? 13.360 -8.702 -17.433 1.00 95.94 77 LEU A C 1
ATOM 629 O O . LEU A 1 77 ? 14.587 -8.734 -17.362 1.00 95.94 77 LEU A O 1
ATOM 633 N N . PRO A 1 78 ? 12.734 -7.968 -18.377 1.00 96.56 78 PRO A N 1
ATOM 634 C CA . PRO A 1 78 ? 13.488 -7.250 -19.405 1.00 96.56 78 PRO A CA 1
ATOM 635 C C . PRO A 1 78 ? 14.388 -6.152 -18.822 1.00 96.56 78 PRO A C 1
ATOM 637 O O . PRO A 1 78 ? 15.454 -5.876 -19.368 1.00 96.56 78 PRO A O 1
ATOM 640 N N . ALA A 1 79 ? 13.993 -5.542 -17.701 1.00 95.94 79 ALA A N 1
ATOM 641 C CA . ALA A 1 79 ? 14.800 -4.532 -17.025 1.00 95.94 79 ALA A CA 1
ATOM 642 C C . ALA A 1 79 ? 16.063 -5.139 -16.383 1.00 95.94 79 ALA A C 1
ATOM 644 O O . ALA A 1 79 ? 17.146 -4.574 -16.519 1.00 95.94 79 ALA A O 1
ATOM 645 N N . ILE A 1 80 ? 15.948 -6.319 -15.759 1.00 96.69 80 ILE A N 1
ATOM 646 C CA . ILE A 1 80 ? 17.097 -7.087 -15.256 1.00 96.69 80 ILE A CA 1
ATOM 647 C C . ILE A 1 80 ? 18.020 -7.478 -16.416 1.00 96.69 80 ILE A C 1
ATOM 649 O O . ILE A 1 80 ? 19.218 -7.204 -16.345 1.00 96.69 80 ILE A O 1
ATOM 653 N N . SER A 1 81 ? 17.471 -8.038 -17.500 1.00 97.00 81 SER A N 1
ATOM 654 C CA . SER A 1 81 ? 18.258 -8.465 -18.665 1.00 97.00 81 SER A CA 1
ATOM 655 C C . SER A 1 81 ? 19.043 -7.316 -19.298 1.00 97.00 81 SER A C 1
ATOM 657 O O . SER A 1 81 ? 20.185 -7.508 -19.692 1.00 97.00 81 SER A O 1
ATOM 659 N N . ALA A 1 82 ? 18.495 -6.096 -19.339 1.00 97.12 82 ALA A N 1
ATOM 660 C CA . ALA A 1 82 ? 19.218 -4.936 -19.864 1.00 97.12 82 ALA A CA 1
ATOM 661 C C . ALA A 1 82 ? 20.506 -4.616 -19.080 1.00 97.12 82 ALA A C 1
ATOM 663 O O . ALA A 1 82 ? 21.494 -4.175 -19.668 1.00 97.12 82 ALA A O 1
ATOM 664 N N . VAL A 1 83 ? 20.512 -4.844 -17.767 1.00 96.44 83 VAL A N 1
ATOM 665 C CA . VAL A 1 83 ? 21.702 -4.650 -16.925 1.00 96.44 83 VAL A CA 1
ATOM 666 C C . VAL A 1 83 ? 22.657 -5.838 -17.061 1.00 96.44 83 VAL A C 1
ATOM 668 O O . VAL A 1 83 ? 23.865 -5.641 -17.159 1.00 96.44 83 VAL A O 1
ATOM 671 N N . GLU A 1 84 ? 22.131 -7.065 -17.121 1.00 95.06 84 GLU A N 1
ATOM 672 C CA . GLU A 1 84 ? 22.938 -8.283 -17.295 1.00 95.06 84 GLU A CA 1
ATOM 673 C C . GLU A 1 84 ? 23.660 -8.319 -18.651 1.00 95.06 84 GLU A C 1
ATOM 675 O O . GLU A 1 84 ? 24.814 -8.735 -18.726 1.00 95.06 84 GLU A O 1
ATOM 680 N N . GLU A 1 85 ? 23.018 -7.823 -19.709 1.00 96.94 85 GLU A N 1
ATOM 681 C CA . GLU A 1 85 ? 23.585 -7.704 -21.058 1.00 96.94 85 GLU A CA 1
ATOM 682 C C . GLU A 1 85 ? 24.511 -6.484 -21.224 1.00 96.94 85 GLU A C 1
ATOM 684 O O . GLU A 1 85 ? 25.034 -6.252 -22.313 1.00 96.94 85 GLU A O 1
ATOM 689 N N . GLY A 1 86 ? 24.701 -5.673 -20.176 1.00 95.12 86 GLY A N 1
ATOM 690 C CA . GLY A 1 86 ? 25.563 -4.489 -20.214 1.00 95.12 86 GLY A CA 1
ATOM 691 C C . GLY A 1 86 ? 25.007 -3.315 -21.026 1.00 95.12 86 GLY A C 1
ATOM 692 O O . GLY A 1 86 ? 25.738 -2.371 -21.311 1.00 95.12 86 GLY A O 1
ATOM 693 N N . LYS A 1 87 ? 23.714 -3.328 -21.387 1.00 97.19 87 LYS A N 1
ATOM 694 C CA . LYS A 1 87 ? 23.042 -2.174 -22.021 1.00 97.19 87 LYS A CA 1
ATOM 695 C C . LYS A 1 87 ? 22.885 -1.004 -21.047 1.00 97.19 87 LYS A C 1
ATOM 697 O O . LYS A 1 87 ? 22.741 0.137 -21.478 1.00 97.19 87 LYS A O 1
ATOM 702 N N . ILE A 1 88 ? 22.880 -1.293 -19.745 1.00 96.44 88 ILE A N 1
ATOM 703 C CA . ILE A 1 88 ? 22.845 -0.318 -18.653 1.00 96.44 88 ILE A CA 1
ATOM 704 C C . ILE A 1 88 ? 24.014 -0.604 -17.714 1.00 96.44 88 ILE A C 1
ATOM 706 O O . ILE A 1 88 ? 24.164 -1.724 -17.228 1.00 96.44 88 ILE A O 1
ATOM 710 N N . GLU A 1 89 ? 24.790 0.431 -17.400 1.00 95.25 89 GLU A N 1
ATOM 711 C CA . GLU A 1 89 ? 25.889 0.366 -16.439 1.00 95.25 89 GLU A CA 1
ATOM 712 C C . GLU A 1 89 ? 25.613 1.290 -15.245 1.00 95.25 89 GLU A C 1
ATOM 714 O O . GLU A 1 89 ? 25.192 2.437 -15.406 1.00 95.25 89 GLU A O 1
ATOM 719 N N . PHE A 1 90 ? 25.838 0.787 -14.028 1.00 96.62 90 PHE A N 1
ATOM 720 C CA . PHE A 1 90 ? 25.674 1.566 -12.801 1.00 96.62 90 PHE A CA 1
ATOM 721 C C . PHE A 1 90 ? 27.012 2.105 -12.303 1.00 96.62 90 PHE A C 1
ATOM 723 O O . PHE A 1 90 ? 27.948 1.342 -12.062 1.00 96.62 90 PHE A O 1
ATOM 730 N N . THR A 1 91 ? 27.047 3.404 -12.001 1.00 96.12 91 THR A N 1
ATOM 731 C CA . THR A 1 91 ? 28.200 4.060 -11.375 1.00 96.12 91 THR A CA 1
ATOM 732 C C . THR A 1 91 ? 27.809 4.646 -10.015 1.00 96.12 91 THR A C 1
ATOM 734 O O . THR A 1 91 ? 26.942 5.519 -9.962 1.00 96.12 91 THR A O 1
ATOM 737 N N . PRO A 1 92 ? 28.446 4.236 -8.898 1.00 96.00 92 PRO A N 1
ATOM 738 C CA . PRO A 1 92 ? 29.411 3.135 -8.764 1.00 96.00 92 PRO A CA 1
ATOM 739 C C . PRO A 1 92 ? 28.809 1.727 -8.950 1.00 96.00 92 PRO A C 1
ATOM 741 O O . PRO A 1 92 ? 27.657 1.486 -8.583 1.00 96.00 92 PRO A O 1
ATOM 744 N N . SER A 1 93 ? 29.635 0.769 -9.386 1.00 94.75 93 SER A N 1
ATOM 745 C CA . SER A 1 93 ? 29.236 -0.614 -9.727 1.00 94.75 93 SER A CA 1
ATOM 746 C C . SER A 1 93 ? 28.544 -1.392 -8.601 1.00 94.75 93 SER A C 1
ATOM 748 O O . SER A 1 93 ? 27.747 -2.295 -8.854 1.00 94.75 93 SER A O 1
ATOM 750 N N . ARG A 1 94 ? 28.772 -1.020 -7.333 1.00 95.00 94 ARG A N 1
ATOM 751 C CA . ARG A 1 94 ? 28.092 -1.634 -6.177 1.00 95.00 94 ARG A CA 1
ATOM 752 C C . ARG A 1 94 ? 26.563 -1.526 -6.239 1.00 95.00 94 ARG A C 1
ATOM 754 O O . ARG A 1 94 ? 25.876 -2.349 -5.634 1.00 95.00 94 ARG A O 1
ATOM 761 N N . TRP A 1 95 ? 26.022 -0.520 -6.932 1.00 96.81 95 TRP A N 1
ATOM 762 C CA . TRP A 1 95 ? 24.576 -0.308 -7.030 1.00 96.81 95 TRP A CA 1
ATOM 763 C C . TRP A 1 95 ? 23.863 -1.390 -7.838 1.00 96.81 95 TRP A C 1
ATOM 765 O O . TRP A 1 95 ? 22.706 -1.677 -7.543 1.00 96.81 95 TRP A O 1
ATOM 775 N N . THR A 1 96 ? 24.563 -2.069 -8.750 1.00 96.06 96 THR A N 1
ATOM 776 C CA . THR A 1 96 ? 24.021 -3.202 -9.512 1.00 96.06 96 THR A CA 1
ATOM 777 C C . THR A 1 96 ? 23.470 -4.294 -8.589 1.00 96.06 96 THR A C 1
ATOM 779 O O . THR A 1 96 ? 22.391 -4.831 -8.826 1.00 96.06 96 THR A O 1
ATOM 782 N N . LYS A 1 97 ? 24.152 -4.573 -7.467 1.00 95.00 97 LYS A N 1
ATOM 783 C CA . LYS A 1 97 ? 23.682 -5.559 -6.480 1.00 95.00 97 LYS A CA 1
ATOM 784 C C . LYS A 1 97 ? 22.377 -5.126 -5.806 1.00 95.00 97 LYS A C 1
ATOM 786 O O . LYS A 1 97 ? 21.475 -5.940 -5.652 1.00 95.00 97 LYS A O 1
ATOM 791 N N . VAL A 1 98 ? 22.279 -3.854 -5.414 1.00 96.06 98 VAL A N 1
ATOM 792 C CA . VAL A 1 98 ? 21.075 -3.290 -4.775 1.00 96.06 98 VAL A CA 1
ATOM 793 C C . VAL A 1 98 ? 19.897 -3.312 -5.747 1.00 96.06 98 VAL A C 1
ATOM 79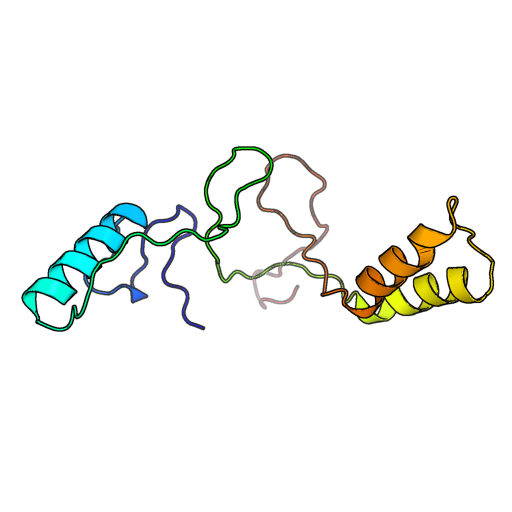5 O O . VAL A 1 98 ? 18.793 -3.697 -5.372 1.00 96.06 98 VAL A O 1
ATOM 798 N N . TYR A 1 99 ? 20.151 -2.949 -7.003 1.00 96.75 99 TYR A N 1
ATOM 799 C CA . TYR A 1 99 ? 19.166 -3.015 -8.072 1.00 96.75 99 TYR A CA 1
ATOM 800 C C . TYR A 1 99 ? 18.628 -4.440 -8.252 1.00 96.75 99 TYR A C 1
ATOM 802 O O . TYR A 1 99 ? 17.417 -4.640 -8.197 1.00 96.75 99 TYR A O 1
ATOM 810 N N . TYR A 1 100 ? 19.503 -5.443 -8.385 1.00 96.06 100 TYR A N 1
ATOM 811 C CA . TYR A 1 100 ? 19.061 -6.831 -8.538 1.00 96.06 100 TYR A CA 1
ATOM 812 C C . TYR A 1 100 ? 18.268 -7.340 -7.341 1.00 96.06 100 TYR A C 1
ATOM 814 O O . TYR A 1 100 ? 17.261 -8.016 -7.541 1.00 96.06 100 TYR A O 1
ATOM 822 N N . GLU A 1 101 ? 18.686 -7.006 -6.121 1.00 96.00 101 GLU A N 1
ATOM 823 C CA . GLU A 1 101 ? 17.958 -7.397 -4.913 1.00 96.00 101 GLU A CA 1
ATOM 824 C C . GLU A 1 101 ? 16.532 -6.833 -4.914 1.00 96.00 101 GLU A C 1
ATOM 826 O O . GLU A 1 101 ? 15.576 -7.538 -4.590 1.00 96.00 101 GLU A O 1
ATOM 831 N N . TRP A 1 102 ? 16.370 -5.576 -5.335 1.00 96.06 102 TRP A N 1
ATOM 832 C CA . TRP A 1 102 ? 15.060 -4.943 -5.430 1.00 96.06 102 TRP A CA 1
ATOM 833 C C . TRP A 1 102 ? 14.206 -5.551 -6.549 1.00 96.06 102 TRP A C 1
ATOM 835 O O . TRP A 1 102 ? 13.063 -5.935 -6.313 1.00 96.06 102 TRP A O 1
ATOM 845 N N . MET A 1 103 ? 14.770 -5.698 -7.751 1.00 96.25 103 MET A N 1
ATOM 846 C CA . MET A 1 103 ? 14.043 -6.188 -8.925 1.00 96.25 103 MET A CA 1
ATOM 847 C C . MET A 1 103 ? 13.632 -7.659 -8.805 1.00 96.25 103 MET A C 1
ATOM 849 O O . MET A 1 103 ? 12.546 -8.024 -9.248 1.00 96.25 103 MET A O 1
ATOM 853 N N . LYS A 1 104 ? 14.464 -8.514 -8.194 1.00 94.44 104 LYS A N 1
ATOM 854 C CA . LYS A 1 104 ? 14.160 -9.946 -8.012 1.00 94.44 104 LYS A CA 1
ATOM 855 C C . LYS A 1 104 ? 13.077 -10.192 -6.960 1.00 94.44 104 LYS A C 1
ATOM 857 O O . LYS A 1 104 ? 12.341 -11.169 -7.072 1.00 94.44 104 LYS A O 1
ATOM 862 N N . ASN A 1 105 ? 12.955 -9.297 -5.980 1.00 95.44 105 ASN A N 1
ATOM 863 C CA . ASN A 1 105 ? 11.972 -9.383 -4.896 1.00 95.44 105 ASN A CA 1
ATOM 864 C C . ASN A 1 105 ? 10.779 -8.429 -5.081 1.00 95.44 105 ASN A C 1
ATOM 866 O O . ASN A 1 105 ? 9.992 -8.229 -4.149 1.00 95.44 105 ASN A O 1
ATOM 870 N N . ILE A 1 106 ? 10.649 -7.808 -6.257 1.00 95.94 106 ILE A N 1
ATOM 871 C CA . ILE A 1 106 ? 9.624 -6.799 -6.507 1.00 95.94 106 ILE A CA 1
ATOM 872 C C . ILE A 1 106 ? 8.221 -7.406 -6.401 1.00 95.94 106 ILE A C 1
ATOM 874 O O . ILE A 1 106 ? 7.945 -8.504 -6.886 1.00 95.94 106 ILE A O 1
ATOM 878 N N . LYS A 1 107 ? 7.320 -6.670 -5.752 1.00 95.81 107 LYS A N 1
ATOM 879 C CA . LYS A 1 107 ? 5.897 -7.011 -5.664 1.00 95.81 107 LYS A CA 1
ATOM 880 C C . LYS A 1 107 ? 5.107 -6.218 -6.694 1.00 95.81 107 LYS A C 1
ATOM 882 O O . LYS A 1 107 ? 5.563 -5.172 -7.154 1.00 95.81 107 LYS A O 1
ATOM 887 N N . ASP A 1 108 ? 3.908 -6.696 -7.009 1.00 97.56 108 ASP A N 1
ATOM 888 C CA . ASP A 1 108 ? 2.995 -5.980 -7.893 1.00 97.56 108 ASP A CA 1
ATOM 889 C C . ASP A 1 108 ? 2.730 -4.566 -7.373 1.00 97.56 108 ASP A C 1
ATOM 891 O O . ASP A 1 108 ? 2.494 -4.330 -6.182 1.00 97.56 108 ASP A O 1
ATOM 895 N N . TRP A 1 109 ? 2.831 -3.602 -8.281 1.00 97.38 109 TRP A N 1
ATOM 896 C CA . TRP A 1 109 ? 2.846 -2.197 -7.923 1.00 97.38 109 TRP A CA 1
ATOM 897 C C . TRP A 1 109 ? 1.421 -1.668 -7.876 1.00 97.38 109 TRP A C 1
ATOM 899 O O . TRP A 1 109 ? 0.753 -1.577 -8.902 1.00 97.38 109 TRP A O 1
ATOM 909 N N . CYS A 1 110 ? 0.962 -1.289 -6.683 1.00 96.50 110 CYS A N 1
ATOM 910 C CA . CYS A 1 110 ? -0.282 -0.543 -6.530 1.00 96.50 110 CYS A CA 1
ATOM 911 C C . CYS A 1 110 ? -0.124 0.848 -7.160 1.00 96.50 110 CYS A C 1
ATOM 913 O O . CYS A 1 110 ? 0.640 1.675 -6.640 1.00 96.50 110 CYS A O 1
ATOM 915 N N . ILE A 1 111 ? -0.868 1.121 -8.232 1.00 96.50 111 ILE A N 1
ATOM 916 C CA . ILE A 1 111 ? -0.828 2.388 -8.979 1.00 96.50 111 ILE A CA 1
ATOM 917 C C . ILE A 1 111 ? -1.996 3.320 -8.648 1.00 96.50 111 ILE A C 1
ATOM 919 O O . ILE A 1 111 ? -1.887 4.526 -8.855 1.00 96.50 111 ILE A O 1
ATOM 923 N N . SER A 1 112 ? -3.096 2.807 -8.092 1.00 96.19 112 SER A N 1
ATOM 924 C CA . SER A 1 112 ? -4.222 3.650 -7.684 1.00 96.19 112 SER A CA 1
ATOM 925 C C . SER A 1 112 ? -3.953 4.381 -6.377 1.00 96.19 112 SER A C 1
ATOM 927 O O . SER A 1 112 ? -3.300 3.874 -5.464 1.00 96.19 112 SER A O 1
ATOM 929 N N . ARG A 1 113 ? -4.465 5.607 -6.281 1.00 94.44 113 ARG A N 1
ATOM 930 C CA . ARG A 1 113 ? -4.390 6.448 -5.085 1.00 94.44 113 ARG A CA 1
ATOM 931 C C . ARG A 1 113 ? -5.716 7.177 -4.910 1.00 94.44 113 ARG A C 1
ATOM 933 O O . ARG A 1 113 ? -6.266 7.684 -5.882 1.00 94.44 113 ARG A O 1
ATOM 940 N N . GLN A 1 114 ? -6.198 7.267 -3.675 1.00 92.81 114 GLN A N 1
ATOM 941 C CA . GLN A 1 114 ? -7.390 8.035 -3.305 1.00 92.81 114 GLN A CA 1
ATOM 942 C C . GLN A 1 114 ? -6.983 9.490 -3.025 1.00 92.81 114 GLN A C 1
ATOM 944 O O . GLN A 1 114 ? -7.010 9.961 -1.892 1.00 92.81 114 GLN A O 1
ATOM 949 N N . LEU A 1 115 ? -6.506 10.177 -4.066 1.00 92.88 115 LEU A N 1
ATOM 950 C CA . LEU A 1 115 ? -6.046 11.564 -4.009 1.00 92.88 115 LEU A CA 1
ATOM 951 C C . LEU A 1 115 ? -6.844 12.424 -4.986 1.00 92.88 115 LEU A C 1
ATOM 953 O O . LEU A 1 115 ? -7.251 11.961 -6.047 1.00 92.88 115 LEU A O 1
ATOM 957 N N . TRP A 1 116 ? -6.995 13.700 -4.643 1.00 93.69 116 TRP A N 1
ATOM 958 C CA . TRP A 1 116 ? -7.613 14.700 -5.516 1.00 93.69 116 TRP A CA 1
ATOM 959 C C . TRP A 1 116 ? -6.676 15.146 -6.642 1.00 93.69 116 TRP A C 1
ATOM 961 O O . TRP A 1 116 ? -7.124 15.488 -7.731 1.00 93.69 116 TRP A O 1
ATOM 971 N N . TRP A 1 117 ? -5.367 15.154 -6.372 1.00 96.00 117 TRP A N 1
ATOM 972 C CA . TRP A 1 117 ? -4.348 15.615 -7.307 1.00 96.00 117 TRP A CA 1
ATOM 973 C C . TRP A 1 117 ? -3.627 14.444 -7.973 1.00 96.00 117 TRP A C 1
ATOM 975 O O . TRP A 1 117 ? -2.979 13.640 -7.296 1.00 96.00 117 TRP A O 1
ATOM 985 N N . GLY A 1 118 ? -3.707 14.383 -9.302 1.00 95.31 118 GLY A N 1
ATOM 986 C CA . GLY A 1 118 ? -3.044 13.379 -10.128 1.00 95.31 118 GLY A CA 1
ATOM 987 C C . GLY A 1 118 ? -3.812 13.093 -11.415 1.00 95.31 118 GLY A C 1
ATOM 988 O O . GLY A 1 118 ? -4.877 13.655 -11.669 1.00 95.31 118 GLY A O 1
ATOM 989 N N . HIS A 1 119 ? -3.270 12.199 -12.236 1.00 96.69 119 HIS A N 1
ATOM 990 C CA . HIS A 1 119 ? -3.970 11.727 -13.425 1.00 96.69 119 HIS A CA 1
ATOM 991 C C . HIS A 1 119 ? -5.073 10.744 -13.032 1.00 96.69 119 HIS A C 1
ATOM 993 O O . HIS A 1 119 ? -4.834 9.791 -12.286 1.00 96.69 119 HIS A O 1
ATOM 999 N N . ARG A 1 120 ? -6.279 10.954 -13.565 1.00 95.06 120 ARG A N 1
ATOM 1000 C CA . ARG A 1 120 ? -7.365 9.984 -13.439 1.00 95.06 120 ARG A CA 1
ATOM 1001 C C . ARG A 1 120 ? -6.997 8.719 -14.217 1.00 95.06 120 ARG A C 1
ATOM 1003 O O . ARG A 1 120 ? -6.653 8.802 -15.393 1.00 95.06 120 ARG A O 1
ATOM 1010 N N . ILE A 1 121 ? -7.118 7.559 -13.574 1.00 95.56 121 ILE A N 1
ATOM 1011 C CA . ILE A 1 121 ? -6.986 6.266 -14.254 1.00 95.56 121 ILE A CA 1
ATOM 1012 C C . ILE A 1 121 ? -8.139 6.146 -15.273 1.00 95.56 121 ILE A C 1
ATOM 1014 O O . ILE A 1 121 ? -9.297 6.295 -14.867 1.00 95.56 121 ILE A O 1
ATOM 1018 N N . PRO A 1 122 ? -7.857 5.917 -16.571 1.00 95.69 122 PRO A N 1
ATOM 1019 C CA . PRO A 1 122 ? -8.864 5.888 -17.632 1.00 95.69 122 PRO A CA 1
ATOM 1020 C C . PRO A 1 122 ? -9.615 4.550 -17.630 1.00 95.69 122 PRO A C 1
ATOM 1022 O O . PRO A 1 122 ? -9.439 3.716 -18.510 1.00 95.69 122 PRO A O 1
ATOM 1025 N N . VAL A 1 123 ? -10.417 4.339 -16.591 1.00 94.12 123 VAL A N 1
ATOM 1026 C CA . VAL A 1 123 ? -11.284 3.174 -16.417 1.00 94.12 123 VAL A CA 1
ATOM 1027 C C . VAL A 1 123 ? -12.713 3.655 -16.180 1.00 94.12 123 VAL A C 1
ATOM 1029 O O . VAL A 1 123 ? -12.948 4.655 -15.487 1.00 94.12 123 VAL A O 1
ATOM 1032 N N . TRP A 1 124 ? -13.662 2.928 -16.757 1.00 93.06 124 TRP A N 1
ATOM 1033 C CA . TRP A 1 124 ? -15.095 3.139 -16.613 1.00 93.06 124 TRP A CA 1
ATOM 1034 C C . TRP A 1 124 ? -15.719 1.848 -16.086 1.00 93.06 124 TRP A C 1
ATOM 1036 O O . TRP A 1 124 ? -15.170 0.780 -16.286 1.00 93.06 124 TRP A O 1
ATOM 1046 N N . TYR A 1 125 ? -16.831 1.951 -15.367 1.00 91.75 125 TYR A N 1
ATOM 1047 C CA . TYR A 1 125 ? -17.539 0.792 -14.826 1.00 91.75 125 TYR A CA 1
ATOM 1048 C C . TYR A 1 125 ? -18.948 0.798 -15.405 1.00 91.75 125 TYR A C 1
ATOM 1050 O O . TYR A 1 125 ? -19.631 1.826 -15.330 1.00 91.75 125 TYR A O 1
ATOM 1058 N N . CYS A 1 126 ? -19.383 -0.321 -15.981 1.00 93.81 126 CYS A N 1
ATOM 1059 C CA . CYS A 1 126 ? -20.749 -0.455 -16.466 1.00 93.81 126 CYS A CA 1
ATOM 1060 C C . CYS A 1 126 ? -21.715 -0.578 -15.281 1.00 93.81 126 CYS A C 1
ATOM 1062 O O . CYS A 1 126 ? -21.563 -1.458 -14.432 1.00 93.81 126 CYS A O 1
ATOM 1064 N N . GLN A 1 127 ? -22.724 0.293 -15.233 1.00 91.00 127 GLN A N 1
ATOM 1065 C CA . GLN A 1 127 ? -23.706 0.309 -14.144 1.00 91.00 127 GLN A CA 1
ATOM 1066 C C . GLN A 1 127 ? -24.695 -0.866 -14.214 1.00 91.00 127 GLN A C 1
ATOM 1068 O O . GLN A 1 127 ? -25.212 -1.271 -13.177 1.00 91.00 127 GLN A O 1
ATOM 1073 N N . ASP A 1 128 ? -24.902 -1.445 -15.401 1.00 93.50 128 ASP A N 1
ATOM 1074 C CA . ASP A 1 128 ? -25.909 -2.491 -15.621 1.00 93.50 128 ASP A CA 1
ATOM 1075 C C . ASP A 1 128 ? -25.363 -3.912 -15.424 1.00 93.50 128 ASP A C 1
ATOM 1077 O O . ASP A 1 128 ? -26.091 -4.801 -14.987 1.00 93.50 128 ASP A O 1
ATOM 1081 N N . CYS A 1 129 ? -24.083 -4.147 -15.741 1.00 89.62 129 CYS A N 1
ATOM 1082 C CA . CYS A 1 129 ? -23.496 -5.494 -15.723 1.00 89.62 129 CYS A CA 1
ATOM 1083 C C . CYS A 1 129 ? -22.239 -5.646 -14.858 1.00 89.62 129 CYS A C 1
ATOM 1085 O O . CYS A 1 129 ? -21.676 -6.734 -14.812 1.00 89.62 129 CYS A O 1
ATOM 1087 N N . SER A 1 130 ? -21.811 -4.604 -14.135 1.00 80.19 130 SER A N 1
ATOM 1088 C CA . SER A 1 130 ? -20.616 -4.634 -13.268 1.00 80.19 130 SER A CA 1
ATOM 1089 C C . SER A 1 130 ? -19.291 -4.971 -13.973 1.00 80.19 130 SER A C 1
ATOM 1091 O O . SER A 1 130 ? -18.286 -5.193 -13.297 1.00 80.19 130 SER A O 1
ATOM 1093 N N . GLU A 1 131 ? -19.274 -4.980 -15.306 1.00 84.31 131 GLU A N 1
ATOM 1094 C CA . GLU A 1 131 ? -18.055 -5.081 -16.108 1.00 84.31 131 GLU A CA 1
ATOM 1095 C C . GLU A 1 131 ? -17.232 -3.787 -16.022 1.00 84.31 131 GLU A C 1
ATOM 1097 O O . GLU A 1 131 ? -17.771 -2.696 -15.782 1.00 84.31 131 GLU A O 1
ATOM 1102 N N . ILE A 1 132 ? -15.919 -3.934 -16.209 1.00 77.88 132 ILE A N 1
ATOM 1103 C CA . ILE A 1 132 ? -14.917 -2.858 -16.182 1.00 77.88 132 ILE A CA 1
ATOM 1104 C C . ILE A 1 132 ? -14.352 -2.646 -17.586 1.00 77.88 132 ILE A C 1
ATOM 1106 O O . ILE A 1 132 ? -13.976 -3.663 -18.208 1.00 77.88 132 ILE A O 1
#